Protein AF-A0A2M9FZL6-F1 (afdb_monomer)

Secondary structure (DSSP, 8-state):
--------HHHHHHHHHHTT--TTSPPPPP---TTTSPB--PBPTTSSBP-SBPPTTSSS-GGGTTT-----SHHHHHHHHHHHHHHHHHHHHHT--PPP--

Structure (mmCIF, N/CA/C/O backbone):
data_AF-A0A2M9FZL6-F1
#
_entry.id   AF-A0A2M9FZL6-F1
#
loop_
_atom_site.group_PDB
_atom_site.id
_atom_site.type_symbol
_atom_site.label_atom_id
_atom_site.label_alt_id
_atom_site.label_comp_id
_atom_site.label_asym_id
_atom_site.label_entity_id
_atom_site.label_seq_id
_atom_site.pdbx_PDB_ins_code
_atom_site.Cartn_x
_atom_site.Cartn_y
_atom_site.Cartn_z
_atom_site.occupancy
_atom_site.B_iso_or_equiv
_atom_site.auth_seq_id
_atom_site.auth_comp_id
_atom_site.auth_asym_id
_atom_site.auth_atom_id
_atom_site.pdbx_PDB_model_num
ATOM 1 N N . MET A 1 1 ? 31.071 -3.682 -68.237 1.00 45.25 1 MET A N 1
ATOM 2 C CA . MET A 1 1 ? 30.345 -2.627 -67.499 1.00 45.25 1 MET A CA 1
ATOM 3 C C . MET A 1 1 ? 28.891 -3.054 -67.413 1.00 45.25 1 MET A C 1
ATOM 5 O O . MET A 1 1 ? 28.132 -2.776 -68.329 1.00 45.25 1 MET A O 1
ATOM 9 N N . VAL A 1 2 ? 28.533 -3.844 -66.398 1.00 46.81 2 VAL A N 1
ATOM 10 C CA . VAL A 1 2 ? 27.156 -4.330 -66.245 1.00 46.81 2 VAL A CA 1
ATOM 11 C C . VAL A 1 2 ? 26.445 -3.347 -65.334 1.00 46.81 2 VAL A C 1
ATOM 13 O O . VAL A 1 2 ? 26.885 -3.099 -64.210 1.00 46.81 2 VAL A O 1
ATOM 16 N N . THR A 1 3 ? 25.425 -2.699 -65.877 1.00 50.72 3 THR A N 1
ATOM 17 C CA . THR A 1 3 ? 24.613 -1.725 -65.166 1.00 50.72 3 THR A CA 1
ATOM 18 C C . THR A 1 3 ? 23.934 -2.383 -63.971 1.00 50.72 3 THR A C 1
ATOM 20 O O . THR A 1 3 ? 23.460 -3.512 -64.015 1.00 50.72 3 THR A O 1
ATOM 23 N N . ARG A 1 4 ? 23.967 -1.646 -62.867 1.00 54.16 4 ARG A N 1
ATOM 24 C CA . ARG A 1 4 ? 23.301 -1.891 -61.594 1.00 54.16 4 ARG A CA 1
ATOM 25 C C . ARG A 1 4 ? 21.788 -1.970 -61.822 1.00 54.16 4 ARG A C 1
ATOM 27 O O . ARG A 1 4 ? 21.171 -0.935 -62.050 1.00 54.16 4 ARG A O 1
ATOM 34 N N . TRP A 1 5 ? 21.205 -3.162 -61.733 1.00 48.50 5 TRP A N 1
ATOM 35 C CA . TRP A 1 5 ? 19.753 -3.357 -61.711 1.00 48.50 5 TRP A CA 1
ATOM 36 C C . TRP A 1 5 ? 19.319 -3.837 -60.323 1.00 48.50 5 TRP A C 1
ATOM 38 O O . TRP A 1 5 ? 19.915 -4.752 -59.767 1.00 48.50 5 TRP A O 1
ATOM 48 N N . ALA A 1 6 ? 18.349 -3.100 -59.775 1.00 52.81 6 ALA A N 1
ATOM 49 C CA . ALA A 1 6 ? 17.402 -3.424 -58.709 1.00 52.81 6 ALA A CA 1
ATOM 50 C C . ALA A 1 6 ? 17.785 -4.547 -57.725 1.00 52.81 6 ALA A C 1
ATOM 52 O O . ALA A 1 6 ? 17.651 -5.729 -58.008 1.00 52.81 6 ALA A O 1
ATOM 53 N N . VAL A 1 7 ? 18.178 -4.156 -56.509 1.00 46.75 7 VAL A N 1
ATOM 54 C CA . VAL A 1 7 ? 18.053 -5.038 -55.343 1.00 46.75 7 VAL A CA 1
ATOM 55 C C . VAL A 1 7 ? 16.574 -5.083 -54.971 1.00 46.75 7 VAL A C 1
ATOM 57 O O . VAL A 1 7 ? 16.056 -4.147 -54.365 1.00 46.75 7 VAL A O 1
ATOM 60 N N . ASP A 1 8 ? 15.897 -6.131 -55.426 1.00 51.44 8 ASP A N 1
ATOM 61 C CA . ASP A 1 8 ? 14.474 -6.349 -55.213 1.00 51.44 8 ASP A CA 1
ATOM 62 C C . ASP A 1 8 ? 14.122 -6.338 -53.719 1.00 51.44 8 ASP A C 1
ATOM 64 O O . ASP A 1 8 ? 14.650 -7.085 -52.893 1.00 51.44 8 ASP A O 1
ATOM 68 N N . ASP A 1 9 ? 13.185 -5.456 -53.390 1.00 61.38 9 ASP A N 1
ATOM 69 C CA . ASP A 1 9 ? 12.644 -5.170 -52.059 1.00 61.38 9 ASP A CA 1
ATOM 70 C C . ASP A 1 9 ? 11.991 -6.407 -51.393 1.00 61.38 9 ASP A C 1
ATOM 72 O O . ASP A 1 9 ? 11.732 -6.433 -50.191 1.00 61.38 9 ASP A O 1
ATOM 76 N N . LEU A 1 10 ? 11.766 -7.482 -52.157 1.00 60.94 10 LEU A N 1
ATOM 77 C CA . LEU A 1 10 ? 11.097 -8.706 -51.716 1.00 60.94 10 LEU A CA 1
ATOM 78 C C . LEU A 1 10 ? 11.971 -9.590 -50.810 1.00 60.94 10 LEU A C 1
ATOM 80 O O . LEU A 1 10 ? 11.466 -10.141 -49.830 1.00 60.94 10 LEU A O 1
ATOM 84 N N . ASP A 1 11 ? 13.278 -9.683 -51.070 1.00 60.91 11 ASP A N 1
ATOM 85 C CA . ASP A 1 11 ? 14.188 -10.491 -50.242 1.00 60.91 11 ASP A CA 1
ATOM 86 C C . ASP A 1 11 ? 14.347 -9.903 -48.832 1.00 60.91 11 ASP A C 1
ATOM 88 O O . ASP A 1 11 ? 14.407 -10.634 -47.836 1.00 60.91 11 ASP A O 1
ATOM 92 N N . ARG A 1 12 ? 14.336 -8.567 -48.721 1.00 57.69 12 ARG A N 1
ATOM 93 C CA . ARG A 1 12 ? 14.340 -7.862 -47.428 1.00 57.69 12 ARG A CA 1
ATOM 94 C C . ARG A 1 12 ? 13.035 -8.064 -46.662 1.00 57.69 12 ARG A C 1
ATOM 96 O O . ARG A 1 12 ? 13.074 -8.293 -45.452 1.00 57.69 12 ARG A O 1
ATOM 103 N N . LEU A 1 13 ? 11.898 -8.024 -47.355 1.00 62.25 13 LEU A N 1
ATOM 104 C CA . LEU A 1 13 ? 10.580 -8.243 -46.755 1.00 62.25 13 LEU A CA 1
ATOM 105 C C . LEU A 1 13 ? 10.413 -9.685 -46.243 1.00 62.25 13 LEU A C 1
ATOM 107 O O . LEU A 1 13 ? 9.961 -9.893 -45.114 1.00 62.25 13 LEU A O 1
ATOM 111 N N . LEU A 1 14 ? 10.850 -10.686 -47.012 1.00 64.88 14 LEU A N 1
ATOM 112 C CA . LEU A 1 14 ? 10.790 -12.098 -46.611 1.00 64.88 14 LEU A CA 1
ATOM 113 C C . LEU A 1 14 ? 11.732 -12.426 -45.439 1.00 64.88 14 LEU A C 1
ATOM 115 O O . LEU A 1 14 ? 11.387 -13.244 -44.579 1.00 64.88 14 LEU A O 1
ATOM 119 N N . ALA A 1 15 ? 12.896 -11.773 -45.356 1.00 64.00 15 ALA A N 1
ATOM 120 C CA . ALA A 1 15 ? 13.803 -11.904 -44.215 1.00 64.00 15 ALA A CA 1
ATOM 121 C C . ALA A 1 15 ? 13.188 -11.361 -42.908 1.00 64.00 15 ALA A C 1
ATOM 123 O O . ALA A 1 15 ? 13.322 -11.995 -41.859 1.00 64.00 15 ALA A O 1
ATOM 124 N N . GLY A 1 16 ? 12.460 -10.238 -42.967 1.00 61.75 16 GLY A N 1
ATOM 125 C CA . GLY A 1 16 ? 11.750 -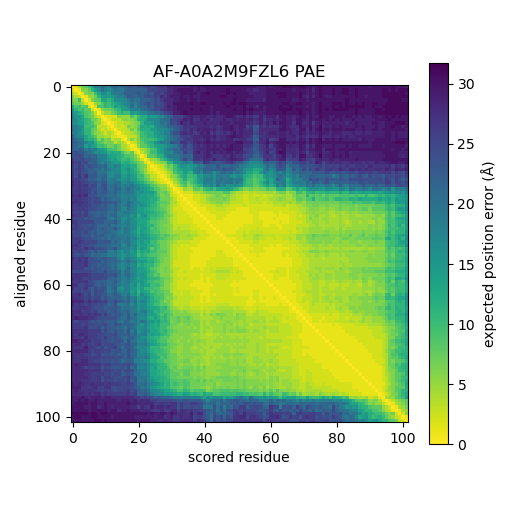9.669 -41.812 1.00 61.75 16 GLY A CA 1
ATOM 126 C C . GLY A 1 16 ? 10.634 -10.573 -41.275 1.00 61.75 16 GLY A C 1
ATOM 127 O O . GLY A 1 16 ? 10.465 -10.695 -40.058 1.00 61.75 16 GLY A O 1
ATOM 128 N N . LEU A 1 17 ? 9.932 -11.273 -42.172 1.00 61.03 17 LEU A N 1
ATOM 129 C CA . LEU A 1 17 ? 8.866 -12.220 -41.832 1.00 61.03 17 LEU A CA 1
ATOM 130 C C . LEU A 1 17 ? 9.405 -13.472 -41.113 1.00 61.03 17 LEU A C 1
ATOM 132 O O . LEU A 1 17 ? 8.819 -13.924 -40.132 1.00 61.03 17 LEU A O 1
ATOM 136 N N . ARG A 1 18 ? 10.560 -14.000 -41.549 1.00 61.03 18 ARG A N 1
ATOM 137 C CA . ARG A 1 18 ? 11.232 -15.157 -40.916 1.00 61.03 18 ARG A CA 1
ATOM 138 C C . ARG A 1 18 ? 11.781 -14.855 -39.518 1.00 61.03 18 ARG A C 1
ATOM 140 O O . ARG A 1 18 ? 11.884 -15.765 -38.702 1.00 61.03 18 ARG A O 1
ATOM 147 N N . LEU A 1 19 ? 12.122 -13.595 -39.242 1.00 62.38 19 LEU A N 1
ATOM 148 C CA . LEU A 1 19 ? 12.638 -13.140 -37.945 1.00 62.38 19 LEU A CA 1
ATOM 149 C C . LEU A 1 19 ? 11.539 -12.663 -36.977 1.00 62.38 19 LEU A C 1
ATOM 151 O O . LEU A 1 19 ? 11.856 -12.276 -35.854 1.00 62.38 19 LEU A O 1
ATOM 155 N N . GLY A 1 20 ? 10.261 -12.676 -37.382 1.00 56.34 20 GLY A N 1
ATOM 156 C CA . GLY A 1 20 ? 9.151 -12.216 -36.538 1.00 56.34 20 GLY A CA 1
ATOM 157 C C . GLY A 1 20 ? 9.188 -10.713 -36.228 1.00 56.34 20 GLY A C 1
ATOM 158 O O . GLY A 1 20 ? 8.669 -10.285 -35.201 1.00 56.34 20 GLY A O 1
ATOM 159 N N . LEU A 1 21 ? 9.817 -9.912 -37.094 1.00 62.94 21 LEU A N 1
ATOM 160 C CA . LEU A 1 21 ? 9.974 -8.461 -36.942 1.00 62.94 21 LEU A CA 1
ATOM 161 C C . LEU A 1 21 ? 8.903 -7.690 -37.726 1.00 62.94 21 LEU A C 1
ATOM 163 O O . LEU A 1 21 ? 9.188 -6.637 -38.297 1.00 62.94 21 LEU A O 1
ATOM 167 N N . THR A 1 22 ? 7.672 -8.204 -37.798 1.00 56.75 22 THR A N 1
ATOM 168 C CA . THR A 1 22 ? 6.567 -7.386 -38.307 1.00 56.75 22 THR A CA 1
ATOM 169 C C . THR A 1 22 ? 6.310 -6.258 -37.308 1.00 56.75 22 THR A C 1
ATOM 171 O O . THR A 1 22 ? 6.396 -6.444 -36.090 1.00 56.75 22 THR A O 1
ATOM 174 N N . GLY A 1 23 ? 6.046 -5.054 -37.818 1.00 57.47 23 GLY A N 1
ATOM 175 C CA . GLY A 1 23 ? 5.879 -3.810 -37.054 1.00 57.47 23 GLY A CA 1
ATOM 176 C C . GLY A 1 23 ? 4.687 -3.771 -36.087 1.00 57.47 23 GLY A C 1
ATOM 177 O O . GLY A 1 23 ? 4.315 -2.694 -35.635 1.00 57.47 23 GLY A O 1
ATOM 178 N N . AS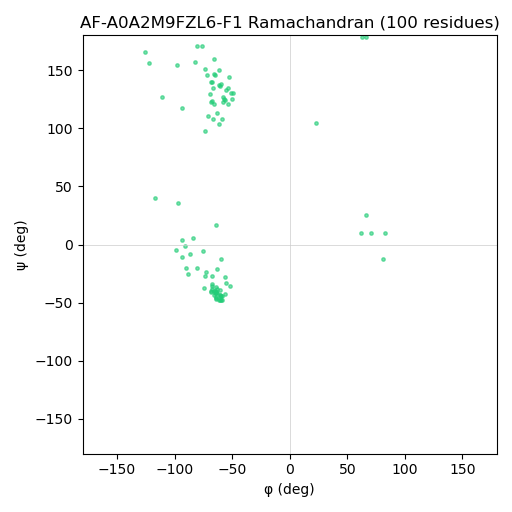P A 1 24 ? 4.115 -4.922 -35.741 1.00 65.62 24 ASP A N 1
ATOM 179 C CA . ASP A 1 24 ? 2.951 -5.082 -34.869 1.00 65.62 24 ASP A CA 1
ATOM 180 C C . ASP A 1 24 ? 3.337 -5.329 -33.406 1.00 65.62 24 ASP A C 1
ATOM 182 O O . ASP A 1 24 ? 2.473 -5.554 -32.559 1.00 65.62 24 ASP A O 1
ATOM 186 N N . THR A 1 25 ? 4.634 -5.301 -33.073 1.00 55.22 25 THR A N 1
ATOM 187 C CA . THR A 1 25 ? 5.055 -5.371 -31.670 1.00 55.22 25 THR A CA 1
ATOM 188 C C . THR A 1 25 ? 4.686 -4.049 -30.993 1.00 55.22 25 THR A C 1
ATOM 190 O O . THR A 1 25 ? 5.321 -3.031 -31.289 1.00 55.22 25 THR A O 1
ATOM 193 N N . PRO A 1 26 ? 3.704 -4.017 -30.067 1.00 60.28 26 PRO A N 1
ATOM 194 C CA . PRO A 1 26 ? 3.367 -2.782 -29.381 1.00 60.28 26 PRO A CA 1
ATOM 195 C C . PRO A 1 26 ? 4.611 -2.282 -28.640 1.00 60.28 26 PRO A C 1
ATOM 197 O O . PRO A 1 26 ? 5.329 -3.092 -28.032 1.00 60.28 26 PRO A O 1
ATOM 200 N N . PRO A 1 27 ? 4.897 -0.967 -28.665 1.00 66.06 27 PRO A N 1
ATOM 201 C CA . PRO A 1 27 ? 6.036 -0.441 -27.937 1.00 66.06 27 PRO A CA 1
ATOM 202 C C . PRO A 1 27 ? 5.899 -0.861 -26.4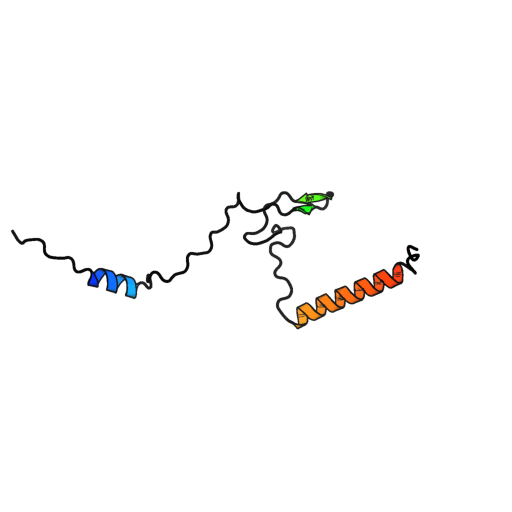76 1.00 66.06 27 PRO A C 1
ATOM 204 O O . PRO A 1 27 ? 4.829 -0.737 -25.870 1.00 66.06 27 PRO A O 1
ATOM 207 N N . ARG A 1 28 ? 6.987 -1.378 -25.892 1.00 58.31 28 ARG A N 1
ATOM 208 C CA . ARG A 1 28 ? 7.032 -1.608 -24.444 1.00 58.31 28 ARG A CA 1
ATOM 209 C C . ARG A 1 28 ? 6.596 -0.302 -23.777 1.00 58.31 28 ARG A C 1
ATOM 211 O O . ARG A 1 28 ? 7.137 0.741 -24.154 1.00 58.31 28 ARG A O 1
ATOM 218 N N . PRO A 1 29 ? 5.649 -0.328 -22.818 1.00 56.97 29 PRO A N 1
ATOM 219 C CA . PRO A 1 29 ? 5.207 0.903 -22.183 1.00 56.97 29 PRO A CA 1
ATOM 220 C C . PRO A 1 29 ? 6.449 1.618 -21.649 1.00 56.97 29 PRO A C 1
ATOM 222 O O . PRO A 1 29 ? 7.318 0.941 -21.073 1.00 56.97 29 PRO A O 1
ATOM 225 N N . PRO A 1 30 ? 6.580 2.939 -21.866 1.00 61.84 30 PRO A N 1
ATOM 226 C CA . PRO A 1 30 ? 7.769 3.656 -21.449 1.00 61.84 30 PRO A CA 1
ATOM 227 C C . PRO A 1 30 ? 7.972 3.376 -19.966 1.00 61.84 30 PRO A C 1
ATOM 229 O O . PRO A 1 30 ? 7.087 3.596 -19.132 1.00 61.84 30 PRO A O 1
ATOM 232 N N . ARG A 1 31 ? 9.129 2.802 -19.627 1.00 69.06 31 ARG A N 1
ATOM 233 C CA . ARG A 1 31 ? 9.525 2.667 -18.229 1.00 69.06 31 ARG A CA 1
ATOM 234 C C . ARG A 1 31 ? 9.623 4.090 -17.702 1.00 69.06 31 ARG A C 1
ATOM 236 O O . ARG A 1 31 ? 10.588 4.768 -18.032 1.00 69.06 31 ARG A O 1
ATOM 243 N N . THR A 1 32 ? 8.627 4.533 -16.930 1.00 78.69 32 THR A N 1
ATOM 244 C CA . THR A 1 32 ? 8.627 5.892 -16.376 1.00 78.69 32 THR A CA 1
ATOM 245 C C . THR A 1 32 ? 9.963 6.145 -15.708 1.00 78.69 32 THR A C 1
ATOM 247 O O . THR A 1 32 ? 10.421 5.344 -14.871 1.00 78.69 32 THR A O 1
ATOM 250 N N . LEU A 1 33 ? 10.627 7.221 -16.128 1.00 86.50 33 LEU A N 1
ATOM 251 C CA . LEU A 1 33 ? 11.976 7.484 -15.668 1.00 86.50 33 LEU A CA 1
ATOM 252 C C . LEU A 1 33 ? 11.940 7.668 -14.151 1.00 86.50 33 LEU A C 1
ATOM 254 O O . LEU A 1 33 ? 10.957 8.118 -13.552 1.00 86.50 33 LEU A O 1
ATOM 258 N N . ARG A 1 34 ? 13.035 7.308 -13.475 1.00 85.88 34 ARG A N 1
ATOM 259 C CA . ARG A 1 34 ? 13.115 7.455 -12.013 1.00 85.88 34 ARG A CA 1
ATOM 260 C C . ARG A 1 34 ? 12.827 8.893 -11.565 1.00 85.88 34 ARG A C 1
ATOM 262 O O . ARG A 1 34 ? 12.267 9.073 -10.483 1.00 85.88 34 ARG A O 1
ATOM 269 N N . ALA A 1 35 ? 13.208 9.878 -12.378 1.00 88.12 35 ALA A N 1
ATOM 270 C CA . ALA A 1 35 ? 12.968 11.296 -12.139 1.00 88.12 35 ALA A CA 1
ATOM 271 C C . ALA A 1 35 ? 11.467 11.641 -12.127 1.00 88.12 35 ALA A C 1
ATOM 273 O O . ALA A 1 35 ? 11.005 12.258 -11.168 1.00 88.12 35 ALA A O 1
ATOM 274 N N . GLU A 1 36 ? 10.717 11.142 -13.109 1.00 89.44 36 GLU A N 1
ATOM 275 C CA . GLU A 1 36 ? 9.285 11.404 -13.335 1.00 89.44 36 GLU A CA 1
ATOM 276 C C . GLU A 1 36 ? 8.373 10.704 -12.323 1.00 89.44 36 GLU A C 1
ATOM 278 O O . GLU A 1 36 ? 7.247 11.126 -12.072 1.00 89.44 36 GLU A O 1
ATOM 283 N N . ARG A 1 37 ? 8.847 9.615 -11.709 1.00 92.50 37 ARG A N 1
ATOM 284 C CA . ARG A 1 37 ? 8.049 8.860 -10.737 1.00 92.50 37 ARG A CA 1
ATOM 285 C C . ARG A 1 37 ? 7.682 9.731 -9.525 1.00 92.50 37 ARG A C 1
ATOM 287 O O . ARG A 1 37 ? 8.564 10.404 -8.973 1.00 92.50 37 ARG A O 1
ATOM 294 N N . PRO A 1 38 ? 6.435 9.664 -9.025 1.00 95.19 38 PRO A N 1
ATOM 295 C CA . PRO A 1 38 ? 6.047 10.399 -7.830 1.00 95.19 38 PRO A CA 1
ATOM 296 C C . PRO A 1 38 ? 6.794 9.880 -6.594 1.00 95.19 38 PRO A C 1
ATOM 298 O O . PRO A 1 38 ? 7.313 8.753 -6.553 1.00 95.19 38 PRO A O 1
ATOM 301 N N . THR A 1 39 ? 6.853 10.706 -5.553 1.00 97.38 39 THR A N 1
ATOM 302 C CA . THR A 1 39 ? 7.313 10.273 -4.230 1.00 97.38 39 THR A CA 1
ATOM 303 C C . THR A 1 39 ? 6.248 9.40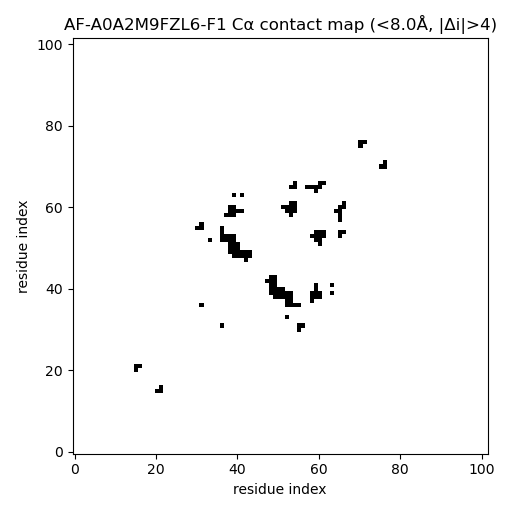4 -3.562 1.00 97.38 39 THR A C 1
ATOM 305 O O . THR A 1 39 ? 5.054 9.516 -3.824 1.00 97.38 39 THR A O 1
ATOM 308 N N . CYS A 1 40 ? 6.680 8.485 -2.701 1.00 97.88 40 CYS A N 1
ATOM 309 C CA . CYS A 1 40 ? 5.789 7.535 -2.048 1.00 97.88 40 CYS A CA 1
ATOM 310 C C . CYS A 1 40 ? 4.775 8.211 -1.121 1.00 97.88 40 CYS A C 1
ATOM 312 O O . CYS A 1 40 ? 3.649 7.729 -1.018 1.00 97.88 40 CYS A O 1
ATOM 314 N N . GLY A 1 41 ? 5.188 9.225 -0.354 1.00 98.00 41 GLY A N 1
ATOM 315 C CA . GLY A 1 41 ? 4.316 9.988 0.547 1.00 98.00 41 GLY A CA 1
ATOM 316 C C . GLY A 1 41 ? 3.652 9.192 1.681 1.00 98.00 41 GLY A C 1
ATOM 317 O O . GLY A 1 41 ? 2.749 9.704 2.329 1.00 98.00 41 GLY A O 1
ATOM 318 N N . ALA A 1 42 ? 4.030 7.931 1.922 1.00 98.12 42 ALA A N 1
ATOM 319 C CA . ALA A 1 42 ? 3.523 7.170 3.068 1.00 98.12 42 ALA A CA 1
ATOM 320 C C . ALA A 1 42 ? 4.131 7.715 4.366 1.00 98.12 42 ALA A C 1
ATOM 322 O O . ALA A 1 42 ? 5.289 8.130 4.362 1.00 98.12 42 ALA A O 1
ATOM 323 N N . ARG A 1 43 ? 3.382 7.702 5.472 1.00 98.00 43 ARG A N 1
ATOM 324 C CA . ARG A 1 43 ? 3.905 8.104 6.784 1.00 98.00 43 ARG A CA 1
ATOM 325 C C . ARG A 1 43 ? 4.974 7.103 7.227 1.00 98.00 43 ARG A C 1
ATOM 327 O O . ARG A 1 43 ? 4.693 5.913 7.328 1.00 98.00 43 ARG A O 1
ATOM 334 N N . THR A 1 44 ? 6.195 7.575 7.462 1.00 97.38 44 THR A N 1
ATOM 335 C CA . THR A 1 44 ? 7.267 6.732 8.004 1.00 97.38 44 THR A CA 1
ATOM 336 C C . THR A 1 44 ? 7.067 6.5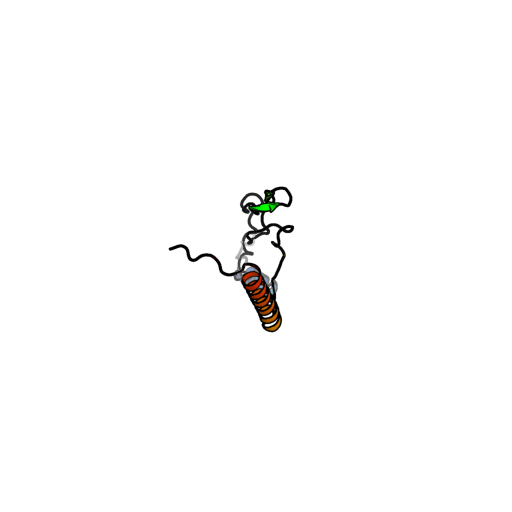08 9.503 1.00 97.38 44 THR A C 1
ATOM 338 O O . THR A 1 44 ? 6.267 7.191 10.145 1.00 97.38 44 THR A O 1
ATOM 341 N N . ARG A 1 45 ? 7.855 5.604 10.098 1.00 96.00 45 ARG A N 1
ATOM 342 C CA . ARG A 1 45 ? 7.877 5.391 11.558 1.00 96.00 45 ARG A CA 1
ATOM 343 C C . ARG A 1 45 ? 8.186 6.672 12.351 1.00 96.00 45 ARG A C 1
ATOM 345 O O . ARG A 1 45 ? 7.707 6.828 13.461 1.00 96.00 45 ARG A O 1
ATOM 352 N N . GLN A 1 46 ? 8.928 7.605 11.754 1.00 96.38 46 GLN A N 1
ATOM 353 C CA . GLN A 1 46 ? 9.264 8.916 12.327 1.00 96.38 46 GLN A CA 1
ATOM 354 C C . GLN A 1 46 ? 8.167 9.976 12.100 1.00 96.38 46 GLN A C 1
ATOM 356 O O . GLN A 1 46 ? 8.390 11.158 12.335 1.00 96.38 46 GLN A O 1
ATOM 361 N N . GLY A 1 47 ? 7.013 9.604 11.541 1.00 97.31 47 GLY A N 1
ATOM 362 C CA . GLY A 1 47 ? 5.885 10.509 11.309 1.00 97.31 47 GLY A CA 1
ATOM 363 C C . GLY A 1 47 ? 5.979 11.400 10.065 1.00 97.31 47 GLY A C 1
ATOM 364 O O . GLY A 1 47 ? 4.965 11.948 9.647 1.00 97.31 47 GLY A O 1
ATOM 365 N N . ARG A 1 48 ? 7.144 11.502 9.422 1.00 97.62 48 ARG A N 1
ATOM 366 C CA . ARG A 1 48 ? 7.343 12.297 8.196 1.00 97.62 48 ARG A CA 1
ATOM 367 C C . ARG A 1 48 ? 6.898 11.553 6.923 1.00 97.62 48 ARG A C 1
ATOM 369 O O . ARG A 1 48 ? 6.882 10.320 6.917 1.00 97.62 48 ARG A O 1
ATOM 376 N N . PRO A 1 49 ? 6.575 12.254 5.820 1.00 98.31 49 PRO A N 1
ATOM 377 C CA . PRO A 1 49 ? 6.250 11.605 4.551 1.00 98.31 49 PRO A CA 1
ATOM 378 C C . PRO A 1 49 ? 7.475 10.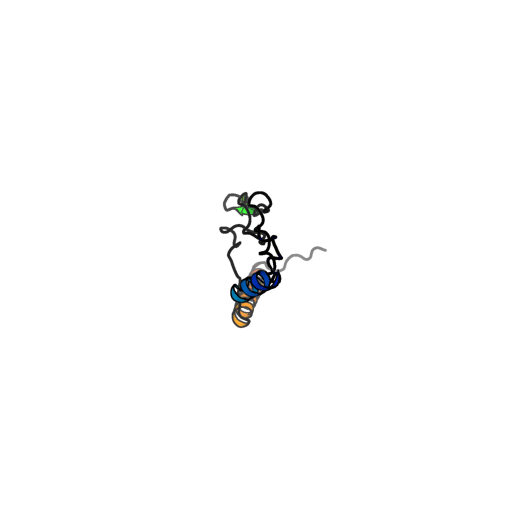927 3.917 1.00 98.31 49 PRO A C 1
ATOM 380 O O . PRO A 1 49 ? 8.588 11.459 3.906 1.00 98.31 49 PRO A O 1
ATOM 383 N N . CYS A 1 50 ? 7.269 9.739 3.349 1.00 98.44 50 CYS A N 1
ATOM 384 C CA . CYS A 1 50 ? 8.310 8.964 2.688 1.00 98.44 50 CYS A CA 1
ATOM 385 C C . CYS A 1 50 ? 8.770 9.640 1.389 1.00 98.44 50 CYS A C 1
ATOM 387 O O . CYS A 1 50 ? 7.986 9.819 0.454 1.00 98.44 50 CYS A O 1
ATOM 389 N N . ARG A 1 51 ? 10.075 9.926 1.311 1.00 97.25 51 ARG A N 1
ATOM 390 C CA . ARG A 1 51 ? 10.726 10.588 0.167 1.00 97.25 51 ARG A CA 1
ATOM 391 C C . ARG A 1 51 ? 11.169 9.631 -0.950 1.00 97.25 51 ARG A C 1
ATOM 393 O O . ARG A 1 51 ? 11.585 10.078 -2.012 1.00 97.25 51 ARG A O 1
ATOM 400 N N . ALA A 1 52 ? 11.090 8.315 -0.738 1.00 96.88 52 ALA A N 1
ATOM 401 C CA . ALA A 1 52 ? 11.476 7.332 -1.752 1.00 96.88 52 ALA A CA 1
ATOM 402 C C . ALA A 1 52 ? 10.542 7.386 -2.974 1.00 96.88 52 ALA A C 1
ATOM 404 O O . ALA A 1 52 ? 9.340 7.602 -2.827 1.00 96.88 52 ALA A O 1
ATOM 405 N N . LYS A 1 53 ? 11.075 7.121 -4.173 1.00 96.88 53 LYS A N 1
ATOM 406 C CA . LYS A 1 53 ? 10.281 7.046 -5.411 1.00 96.88 53 LYS A CA 1
ATOM 407 C C . LYS A 1 53 ? 9.327 5.843 -5.387 1.00 96.88 53 LYS A C 1
ATOM 409 O O . LYS A 1 53 ? 9.729 4.731 -5.021 1.00 96.88 53 LYS A O 1
ATOM 414 N N . ALA A 1 54 ? 8.074 6.056 -5.781 1.00 96.69 54 ALA A N 1
ATOM 415 C CA . ALA A 1 54 ? 7.061 5.004 -5.880 1.00 96.69 54 ALA A CA 1
ATOM 416 C C . ALA A 1 54 ? 7.431 3.982 -6.958 1.00 96.69 54 ALA A C 1
ATOM 418 O O . ALA A 1 54 ? 8.049 4.376 -7.933 1.00 96.69 54 ALA A O 1
ATOM 419 N N . VAL A 1 55 ? 7.115 2.692 -6.812 1.00 94.88 55 VAL A N 1
ATOM 420 C CA . VAL A 1 55 ? 7.382 1.660 -7.845 1.00 94.88 55 VAL A CA 1
ATOM 421 C C . VAL A 1 55 ? 6.789 2.105 -9.200 1.00 94.88 55 VAL A C 1
ATOM 423 O O . VAL A 1 55 ? 5.751 2.767 -9.182 1.00 94.88 55 VAL A O 1
ATOM 426 N N . PRO A 1 56 ? 7.425 1.818 -10.359 1.00 92.12 56 PRO A N 1
A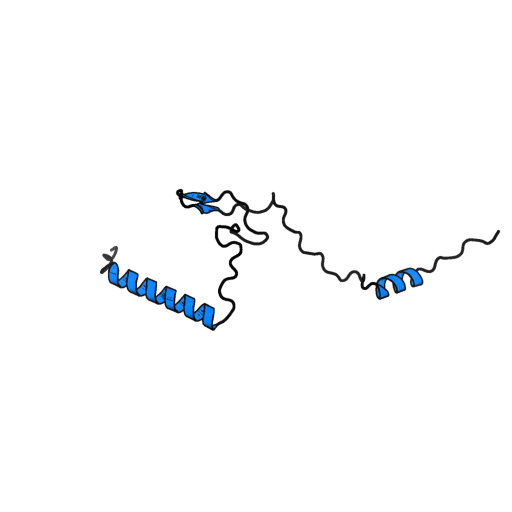TOM 427 C CA . PRO A 1 56 ? 6.882 2.216 -11.662 1.00 92.12 56 PRO A CA 1
ATOM 428 C C . PRO A 1 56 ? 5.404 1.823 -11.814 1.00 92.12 56 PRO A C 1
ATOM 430 O O . PRO A 1 56 ? 5.025 0.696 -11.499 1.00 92.12 56 PRO A O 1
ATOM 433 N N . GLY A 1 57 ? 4.564 2.775 -12.229 1.00 91.06 57 GLY A N 1
ATOM 434 C CA . GLY A 1 57 ? 3.114 2.579 -12.367 1.00 91.06 57 GLY A CA 1
ATOM 435 C C . GLY A 1 57 ? 2.334 2.443 -11.049 1.00 91.06 57 GLY A C 1
ATOM 436 O O . GLY A 1 57 ? 1.164 2.068 -11.066 1.00 91.06 57 GLY A O 1
ATOM 437 N N . LYS A 1 58 ? 2.949 2.710 -9.889 1.00 92.81 58 LYS A N 1
ATOM 438 C CA . LYS A 1 58 ? 2.317 2.603 -8.563 1.00 92.81 58 LYS A CA 1
ATOM 439 C C . LYS A 1 58 ? 2.450 3.904 -7.775 1.00 92.81 58 LYS A C 1
ATOM 441 O O . LYS A 1 58 ? 3.258 4.772 -8.082 1.00 92.81 58 LYS A O 1
ATOM 446 N N . ARG A 1 59 ? 1.669 4.006 -6.694 1.00 94.50 59 ARG A N 1
ATOM 447 C CA . ARG A 1 59 ? 1.645 5.173 -5.789 1.00 94.50 59 ARG A CA 1
ATOM 448 C C . ARG A 1 59 ? 2.631 5.084 -4.623 1.00 94.50 59 ARG A C 1
ATOM 450 O O . ARG A 1 59 ? 2.939 6.096 -4.006 1.00 94.50 59 ARG A O 1
ATOM 457 N N . ARG A 1 60 ? 3.103 3.884 -4.268 1.00 97.44 60 ARG A N 1
ATOM 458 C CA . ARG A 1 60 ? 3.951 3.650 -3.084 1.00 97.44 60 ARG A CA 1
ATOM 459 C C . ARG A 1 60 ? 5.285 3.009 -3.455 1.00 97.44 60 ARG A C 1
ATOM 461 O O . ARG A 1 60 ? 5.413 2.389 -4.509 1.00 97.44 60 ARG A O 1
ATOM 468 N N . CYS A 1 61 ? 6.302 3.183 -2.612 1.00 97.19 61 CYS A N 1
ATOM 469 C CA . CYS A 1 61 ? 7.616 2.565 -2.802 1.00 97.19 61 CYS A CA 1
ATOM 470 C C . CYS A 1 61 ? 7.623 1.107 -2.329 1.00 97.19 61 CYS A C 1
ATOM 472 O O . CYS A 1 61 ? 6.699 0.655 -1.655 1.00 97.19 61 CYS A O 1
ATOM 474 N N . ARG A 1 62 ? 8.709 0.387 -2.631 1.00 96.75 62 ARG A N 1
ATOM 475 C CA . ARG A 1 62 ? 8.906 -1.015 -2.225 1.00 96.75 62 ARG A CA 1
ATOM 476 C C . ARG A 1 62 ? 8.700 -1.276 -0.728 1.00 96.75 62 ARG A C 1
ATOM 478 O O . ARG A 1 62 ? 8.139 -2.301 -0.381 1.00 96.75 62 ARG A O 1
ATOM 485 N N . LEU A 1 63 ? 9.080 -0.327 0.131 1.00 96.62 63 LEU A N 1
ATOM 486 C CA . LEU A 1 63 ? 8.983 -0.465 1.591 1.00 96.62 63 LEU A CA 1
ATOM 487 C C . LEU A 1 63 ? 7.576 -0.187 2.138 1.00 96.62 63 LEU A C 1
ATOM 489 O O . LEU A 1 63 ? 7.254 -0.608 3.239 1.00 96.62 63 LEU A O 1
ATOM 493 N N . HIS A 1 64 ? 6.733 0.517 1.381 1.00 97.62 64 HIS A N 1
ATOM 494 C CA . HIS A 1 64 ? 5.389 0.915 1.813 1.00 97.62 64 HIS A CA 1
ATOM 495 C C . HIS A 1 64 ? 4.306 0.281 0.929 1.00 97.62 64 HIS A C 1
ATOM 497 O O . HIS A 1 64 ? 3.331 0.931 0.556 1.00 97.62 64 HIS A O 1
ATOM 503 N N . GLY A 1 65 ? 4.504 -0.986 0.553 1.00 95.88 65 GLY A N 1
ATOM 504 C CA . GLY A 1 65 ? 3.503 -1.783 -0.163 1.00 95.88 65 GLY A CA 1
ATOM 505 C C . GLY A 1 65 ? 3.451 -1.571 -1.677 1.00 95.88 65 GLY A C 1
ATOM 506 O O . GLY A 1 65 ? 2.557 -2.091 -2.329 1.00 95.88 65 GLY A O 1
ATOM 507 N N . GLY A 1 66 ? 4.408 -0.860 -2.279 1.00 96.69 66 GLY A N 1
ATOM 508 C CA . GLY A 1 66 ? 4.465 -0.675 -3.735 1.00 96.69 66 GLY A CA 1
ATOM 509 C C . GLY A 1 66 ? 4.670 -1.968 -4.533 1.00 96.69 66 GLY A C 1
ATOM 510 O O . GLY A 1 66 ? 4.350 -2.002 -5.716 1.00 96.69 66 GLY A O 1
ATOM 511 N N . LEU A 1 67 ? 5.188 -3.018 -3.886 1.00 95.69 67 LEU A N 1
ATOM 512 C CA . LEU A 1 67 ? 5.319 -4.369 -4.447 1.00 95.69 67 LEU A CA 1
ATOM 513 C C . LEU A 1 67 ? 4.191 -5.311 -4.000 1.00 95.69 67 LEU A C 1
ATOM 515 O O . LEU A 1 67 ? 4.136 -6.451 -4.452 1.00 95.69 67 LEU A O 1
ATOM 519 N N . ALA A 1 68 ? 3.296 -4.860 -3.116 1.00 93.69 68 ALA A N 1
ATOM 520 C CA . ALA A 1 68 ? 2.190 -5.683 -2.658 1.00 93.69 68 ALA A CA 1
ATOM 521 C C . ALA A 1 68 ? 1.194 -5.884 -3.804 1.00 93.69 68 ALA A C 1
ATOM 523 O O . ALA A 1 68 ? 0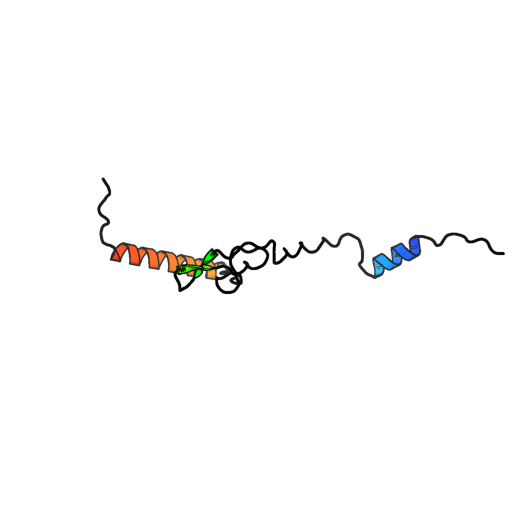.752 -4.930 -4.447 1.00 93.69 68 ALA A O 1
ATOM 524 N N . THR A 1 69 ? 0.825 -7.136 -4.049 1.00 91.12 69 THR A N 1
ATOM 525 C CA . THR A 1 69 ? -0.094 -7.505 -5.133 1.00 91.12 69 THR A CA 1
ATOM 526 C C . THR A 1 69 ? -1.546 -7.596 -4.677 1.00 91.12 69 THR A C 1
ATOM 528 O O . THR A 1 69 ? -2.433 -7.707 -5.517 1.00 91.12 69 THR A O 1
ATOM 531 N N . GLY A 1 70 ? -1.792 -7.557 -3.363 1.00 90.50 70 GLY A N 1
ATOM 532 C CA . GLY A 1 70 ? -3.105 -7.814 -2.773 1.00 90.50 70 GLY A CA 1
ATOM 533 C C . GLY A 1 70 ? -3.575 -9.269 -2.948 1.00 90.50 70 GLY A C 1
ATOM 534 O O . GLY A 1 70 ? -2.866 -10.087 -3.546 1.00 90.50 70 GLY A O 1
ATOM 535 N N . PRO A 1 71 ? -4.763 -9.611 -2.415 1.00 95.44 71 PRO A N 1
ATOM 536 C CA . PRO A 1 71 ? -5.389 -10.913 -2.630 1.00 95.44 71 PRO A CA 1
ATOM 537 C C . PRO A 1 71 ? -5.824 -11.071 -4.094 1.00 95.44 71 PRO A C 1
ATOM 539 O O . PRO A 1 71 ? -6.609 -10.279 -4.624 1.00 95.44 71 PRO A O 1
ATOM 54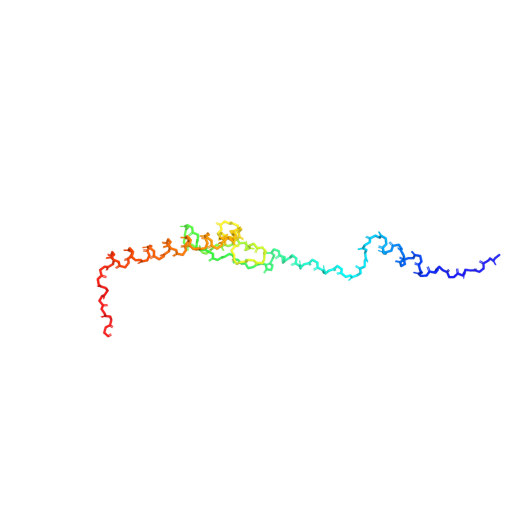2 N N . ARG A 1 72 ? -5.332 -12.123 -4.751 1.00 95.69 72 ARG A N 1
ATOM 543 C CA . ARG A 1 72 ? -5.663 -12.407 -6.156 1.00 95.69 72 ARG A CA 1
ATOM 544 C C . ARG A 1 72 ? -6.915 -13.265 -6.322 1.00 95.69 72 ARG A C 1
ATOM 546 O O . ARG A 1 72 ? -7.570 -13.137 -7.347 1.00 95.69 72 ARG A O 1
ATOM 553 N N . THR A 1 73 ? -7.268 -14.066 -5.316 1.00 97.12 73 THR A N 1
ATOM 554 C CA . THR A 1 73 ? -8.415 -14.982 -5.373 1.00 97.12 73 THR A CA 1
ATOM 555 C C . THR A 1 73 ? -9.667 -14.397 -4.706 1.00 97.12 73 THR A C 1
ATOM 557 O O . THR A 1 73 ? -9.539 -13.543 -3.812 1.00 97.12 73 THR A O 1
ATOM 560 N N . PRO A 1 74 ? -10.875 -14.836 -5.107 1.00 98.00 74 PRO A N 1
ATOM 561 C CA . PRO A 1 74 ? -12.125 -14.449 -4.452 1.00 98.00 74 PRO A CA 1
ATOM 562 C C . PRO A 1 74 ? -12.134 -14.772 -2.952 1.00 98.00 74 PRO A C 1
ATOM 564 O O . PRO A 1 74 ? -12.481 -13.915 -2.137 1.00 98.00 74 PRO A O 1
ATOM 567 N N . GLU A 1 75 ? -11.649 -15.951 -2.565 1.00 98.00 75 GLU A N 1
ATOM 568 C CA . GLU A 1 75 ? -11.615 -16.420 -1.173 1.00 98.00 75 GLU A CA 1
ATOM 569 C C . GLU A 1 75 ? -10.671 -15.550 -0.337 1.00 98.00 75 GLU A C 1
ATOM 571 O O . GLU A 1 75 ? -10.980 -15.176 0.797 1.00 98.00 75 GLU A O 1
ATOM 576 N N . GLY A 1 76 ? -9.527 -15.162 -0.913 1.00 97.62 76 GLY A N 1
ATOM 577 C CA . GLY A 1 76 ? -8.574 -14.261 -0.271 1.00 97.62 76 GLY A CA 1
ATOM 578 C C . GLY A 1 76 ? -9.166 -12.873 -0.028 1.00 97.62 76 GLY A C 1
ATOM 579 O O . GLY A 1 76 ? -8.981 -12.297 1.048 1.00 97.62 76 GLY A O 1
ATOM 580 N N . ARG A 1 77 ? -9.924 -12.343 -0.996 1.00 97.88 77 ARG A N 1
ATOM 581 C CA . ARG A 1 77 ? -10.648 -11.071 -0.838 1.00 97.88 77 ARG A CA 1
ATOM 582 C C . ARG A 1 77 ? -11.720 -11.183 0.246 1.00 97.88 77 ARG A C 1
ATOM 584 O O . ARG A 1 77 ? -11.779 -10.314 1.117 1.00 97.88 77 ARG A O 1
ATOM 591 N N . ALA A 1 78 ? -12.503 -12.263 0.240 1.00 98.06 78 ALA A N 1
ATOM 592 C CA . ALA A 1 78 ? -13.548 -12.514 1.230 1.00 98.06 78 ALA A CA 1
ATOM 593 C C . ALA A 1 78 ? -12.980 -12.604 2.655 1.00 98.06 78 ALA A C 1
ATOM 595 O O . ALA A 1 78 ? -13.507 -11.969 3.571 1.00 98.06 78 ALA A O 1
ATOM 596 N N . ARG A 1 79 ? -11.854 -13.309 2.833 1.00 98.12 79 ARG A N 1
ATOM 597 C CA . ARG A 1 79 ? -11.168 -13.429 4.128 1.00 98.12 79 ARG A CA 1
ATOM 598 C C . ARG A 1 79 ? -10.728 -12.068 4.671 1.00 98.12 79 ARG A C 1
ATOM 600 O O . ARG A 1 79 ? -10.999 -11.757 5.829 1.00 98.12 79 ARG A O 1
ATOM 607 N N . ILE A 1 80 ? -10.092 -11.235 3.842 1.00 97.31 80 ILE A N 1
ATOM 608 C CA . ILE A 1 80 ? -9.657 -9.888 4.256 1.00 97.31 80 ILE A CA 1
ATOM 609 C C . ILE A 1 80 ? -10.864 -8.997 4.581 1.00 97.31 80 ILE A C 1
ATOM 611 O O . ILE A 1 80 ? -10.842 -8.288 5.589 1.00 97.31 80 ILE A O 1
ATOM 615 N N . ALA A 1 81 ? -11.931 -9.056 3.781 1.00 97.50 81 ALA A N 1
ATOM 616 C CA . ALA A 1 81 ? -13.151 -8.288 4.026 1.00 97.50 81 ALA A CA 1
ATOM 617 C C . ALA A 1 81 ? -13.849 -8.704 5.334 1.00 97.50 81 ALA A C 1
ATOM 619 O O . ALA A 1 81 ? -14.295 -7.848 6.099 1.00 97.50 81 ALA A O 1
ATOM 620 N N . ALA A 1 82 ? -13.929 -10.005 5.623 1.00 98.12 82 ALA A N 1
ATOM 621 C CA . ALA A 1 82 ? -14.466 -10.513 6.886 1.00 98.12 82 ALA A CA 1
ATOM 622 C C . ALA A 1 82 ? -13.632 -10.034 8.085 1.00 98.12 82 ALA A C 1
ATOM 624 O O . ALA A 1 82 ? -14.187 -9.476 9.031 1.00 98.12 82 ALA A O 1
ATOM 625 N N . ALA A 1 83 ? -12.302 -10.148 8.007 1.00 97.75 83 ALA A N 1
ATOM 626 C CA . ALA A 1 83 ? -11.401 -9.673 9.057 1.00 97.75 83 ALA A CA 1
ATOM 627 C C . ALA A 1 83 ? -11.527 -8.157 9.298 1.00 97.75 83 ALA A C 1
ATOM 629 O O . ALA A 1 83 ? -11.513 -7.700 10.442 1.00 97.75 83 ALA A O 1
ATOM 630 N N . GLN A 1 84 ? -11.684 -7.365 8.231 1.00 97.44 84 GLN A N 1
ATOM 631 C CA . GLN A 1 84 ? -11.911 -5.926 8.347 1.00 97.44 84 GLN A CA 1
ATOM 632 C C . GLN A 1 84 ? -13.244 -5.625 9.050 1.00 97.44 84 GLN A C 1
ATOM 634 O O . GLN A 1 84 ? -13.262 -4.809 9.972 1.00 97.44 84 GLN A O 1
ATOM 639 N N . ARG A 1 85 ? -14.340 -6.295 8.662 1.00 97.25 85 ARG A N 1
ATOM 640 C CA . ARG A 1 85 ? -15.659 -6.135 9.304 1.00 97.25 85 ARG A CA 1
ATOM 641 C C . ARG A 1 85 ? -15.612 -6.471 10.794 1.00 97.25 85 ARG A C 1
ATOM 643 O O . ARG A 1 85 ? -16.062 -5.659 11.597 1.00 97.25 85 ARG A O 1
ATOM 650 N N . ALA A 1 86 ? -15.005 -7.601 11.154 1.00 97.06 86 ALA A N 1
ATOM 651 C CA . ALA A 1 86 ? -14.863 -8.023 12.547 1.00 97.06 86 ALA A CA 1
ATOM 652 C C . ALA A 1 86 ? -14.084 -6.993 13.383 1.00 97.06 86 ALA A C 1
ATOM 654 O O . ALA A 1 86 ? -14.524 -6.603 14.463 1.00 97.06 86 ALA A O 1
ATOM 655 N N . ARG A 1 87 ? -12.968 -6.467 12.852 1.00 96.62 87 ARG A N 1
ATOM 656 C CA . ARG A 1 87 ? -12.190 -5.412 13.523 1.00 96.62 87 ARG A CA 1
ATOM 657 C C . ARG A 1 87 ? -13.026 -4.160 13.790 1.00 96.62 87 ARG A C 1
ATOM 659 O O . ARG A 1 87 ? -12.948 -3.599 14.879 1.00 96.62 87 ARG A O 1
ATOM 666 N N . TRP A 1 88 ? -13.811 -3.715 12.809 1.00 93.94 88 TRP A N 1
ATOM 667 C CA . TRP A 1 88 ? -14.667 -2.538 12.969 1.00 93.94 88 TRP A CA 1
ATOM 668 C C . TRP A 1 88 ? -15.800 -2.763 13.965 1.00 93.94 88 TRP A C 1
ATOM 670 O O . TRP A 1 88 ? -16.106 -1.854 14.732 1.00 93.94 88 TRP A O 1
ATOM 680 N N . GLN A 1 89 ? -16.406 -3.951 13.978 1.00 95.06 89 GLN A N 1
ATOM 681 C CA . GLN A 1 89 ? -17.418 -4.313 14.974 1.00 95.06 89 GLN A CA 1
ATOM 682 C C . GLN A 1 89 ? -16.834 -4.267 16.391 1.00 95.06 89 GLN A C 1
ATOM 684 O O . GLN A 1 89 ? -17.405 -3.605 17.254 1.00 95.06 89 GLN A O 1
ATOM 689 N N . ALA A 1 90 ? -15.661 -4.875 16.602 1.00 93.31 90 ALA A N 1
ATOM 690 C CA . ALA A 1 90 ? -14.975 -4.858 17.893 1.00 93.31 90 ALA A CA 1
ATOM 691 C C . ALA A 1 90 ? -14.615 -3.432 18.342 1.00 93.31 90 ALA A C 1
ATOM 693 O O . ALA A 1 90 ? -14.880 -3.056 19.480 1.00 93.31 90 ALA A O 1
ATOM 694 N N . TRP A 1 91 ? -14.074 -2.604 17.439 1.00 91.88 91 TRP A N 1
ATOM 695 C CA . TRP A 1 91 ? -13.772 -1.202 17.745 1.00 91.88 91 TRP A CA 1
ATOM 696 C C . TRP A 1 91 ? -15.030 -0.410 18.127 1.00 91.88 91 TRP A C 1
ATOM 698 O O . TRP A 1 91 ? -15.006 0.327 19.107 1.00 91.88 91 TRP A O 1
ATOM 708 N N . ARG A 1 92 ? -16.147 -0.589 17.404 1.00 89.62 92 ARG A N 1
ATOM 709 C CA . ARG A 1 92 ? -17.425 0.076 17.723 1.00 89.62 92 ARG A CA 1
ATOM 710 C C . ARG A 1 92 ? -17.973 -0.342 19.085 1.00 89.62 92 ARG A C 1
ATOM 712 O O . ARG A 1 92 ? -18.438 0.520 19.817 1.00 89.62 92 ARG A O 1
ATOM 719 N N . ALA A 1 93 ? -17.902 -1.629 19.421 1.00 90.12 93 ALA A N 1
ATOM 720 C CA . ALA A 1 93 ? -18.314 -2.125 20.731 1.00 90.12 93 ALA A CA 1
ATOM 721 C C . ALA A 1 93 ? -17.445 -1.544 21.862 1.00 90.12 93 ALA A C 1
ATOM 723 O O . ALA A 1 93 ? -17.967 -1.183 22.911 1.00 90.12 93 ALA A O 1
ATOM 724 N N . ALA A 1 94 ? -16.135 -1.395 21.629 1.00 90.50 94 ALA A N 1
ATOM 725 C CA . ALA A 1 94 ? -15.195 -0.859 22.614 1.00 90.50 94 ALA A CA 1
ATOM 726 C C . ALA A 1 94 ? -15.304 0.661 22.831 1.00 90.50 94 ALA A C 1
ATOM 728 O O . ALA A 1 94 ? -14.971 1.145 23.907 1.00 90.50 94 ALA A O 1
ATOM 729 N N . GLN A 1 95 ? -15.751 1.429 21.832 1.00 81.19 95 GLN A N 1
ATOM 730 C CA . GLN A 1 95 ? -15.830 2.893 21.931 1.00 81.19 95 GLN A CA 1
ATOM 731 C C . GLN A 1 95 ? -16.996 3.412 22.797 1.00 81.19 95 GLN A C 1
ATOM 733 O O . GLN A 1 95 ? -17.079 4.618 23.023 1.00 81.19 95 GLN A O 1
ATOM 738 N N . GLY A 1 96 ? -17.887 2.537 23.281 1.00 65.94 96 GLY A N 1
ATOM 739 C CA . GLY A 1 96 ? -19.120 2.945 23.959 1.00 65.94 96 GLY A CA 1
ATOM 740 C C . GLY A 1 96 ? -20.065 3.737 23.037 1.00 65.94 96 GLY A C 1
ATOM 741 O O . GLY A 1 96 ? -19.761 3.964 21.859 1.00 65.94 96 GLY A O 1
ATOM 742 N N . PRO A 1 97 ? -21.249 4.154 23.516 1.00 65.75 97 PRO A N 1
ATOM 743 C CA . PRO A 1 97 ? -22.114 5.030 22.738 1.00 65.75 97 PRO A CA 1
ATOM 744 C C . PRO A 1 97 ? -21.409 6.375 22.510 1.00 65.75 97 PRO A C 1
ATOM 746 O O . PRO A 1 97 ? -21.187 7.145 23.441 1.00 65.75 97 PRO A O 1
ATOM 749 N N . HIS A 1 98 ? -21.057 6.664 21.253 1.00 56.12 98 HIS A N 1
ATOM 750 C CA . HIS A 1 98 ? -20.582 7.989 20.858 1.00 56.12 98 HIS A CA 1
ATOM 751 C C . HIS A 1 98 ? -21.682 9.003 21.220 1.00 56.12 98 HIS A C 1
ATOM 753 O O . HIS A 1 98 ? -22.821 8.809 20.779 1.00 56.12 98 HIS A O 1
ATOM 759 N N . PRO A 1 99 ? -21.394 10.084 21.974 1.00 63.09 99 PRO A N 1
ATOM 760 C CA . PRO A 1 99 ? -22.395 11.112 22.231 1.00 63.09 99 PRO A CA 1
ATOM 761 C C . PRO A 1 99 ? -22.880 11.634 20.882 1.00 63.09 99 PRO A C 1
ATOM 763 O O . PRO A 1 99 ? -22.058 11.993 20.031 1.00 63.09 99 PRO A O 1
ATOM 766 N N . ARG A 1 100 ? -24.195 11.599 20.642 1.00 66.50 100 ARG A N 1
ATOM 767 C CA . ARG A 1 100 ? -24.748 12.168 19.413 1.00 66.50 100 ARG A CA 1
ATOM 768 C C . ARG A 1 100 ? -24.326 13.633 19.382 1.00 66.50 100 ARG A C 1
ATOM 770 O O . ARG A 1 100 ? -24.584 14.361 20.335 1.00 66.50 100 ARG A O 1
ATOM 777 N N . ARG A 1 101 ? -23.623 14.042 18.323 1.00 63.59 101 ARG A N 1
ATOM 778 C CA . ARG A 1 101 ? -23.451 15.467 18.041 1.00 63.59 101 ARG A CA 1
ATOM 779 C C . ARG A 1 101 ? -24.852 15.955 17.682 1.00 63.59 101 ARG A C 1
ATOM 781 O O . ARG A 1 101 ? -25.397 15.473 16.689 1.00 63.59 101 ARG A O 1
ATOM 788 N N . GLY A 1 102 ? -25.452 16.718 18.595 1.00 54.97 102 GLY A N 1
ATOM 789 C CA . GLY A 1 102 ? -26.713 17.420 18.368 1.00 54.97 102 GLY A CA 1
ATOM 790 C C . GLY A 1 102 ? -26.580 18.423 17.238 1.00 54.97 102 GLY A C 1
ATOM 791 O O . GLY A 1 102 ? -25.433 18.864 16.987 1.00 54.97 102 GLY A O 1
#

pLDDT: mean 81.45, std 18.06, range [45.25, 98.44]

Sequence (102 aa):
MVTRWAVDDLDRLLAGLRLGLTGDTPPRPPRTLRAERPTCGARTRQGRPCRAKAVPGKRRCRLHGGLATGPRTPEGRARIAAAQRARWQAWRAAQGPHPRRG

Radius of gyration: 28.78 Å; Cα contacts (8 Å, |Δi|>4): 70; chains: 1; bounding box: 57×34×92 Å

Mean predicted aligned error: 14.04 Å

InterPro domains:
  IPR047675 Putative zinc-binding domain [NF041373] (40-77)

Organism: NCBI:txid2056226

Solvent-accessible surface area (backbone atoms only — not comparable to full-atom values): 6512 Å² total; per-residue (Å²): 137,82,79,91,72,78,86,63,70,61,65,61,52,54,53,35,61,76,69,69,63,59,92,79,67,74,75,76,74,79,74,68,49,78,83,77,39,54,56,23,58,47,72,40,97,87,68,48,65,32,78,50,55,15,33,82,99,46,66,19,17,71,90,67,53,34,72,60,80,72,66,86,47,71,66,50,44,50,52,54,53,50,53,51,52,52,52,51,51,51,51,55,66,71,65,51,86,71,78,77,83,125

Foldseek 3Di:
DDDDDDPDPVVVVVVCVVVVNDVPPPPDPPQQDQVRADFLQDQDPVRGGGRHGAHGVANHHPVPCSVPPQDPDPVSVVVVVVVVVVVVVVVVVVVPPDPPPD